Protein AF-A0A369ALL6-F1 (afdb_monomer)

Nearest PDB structures (foldseek):
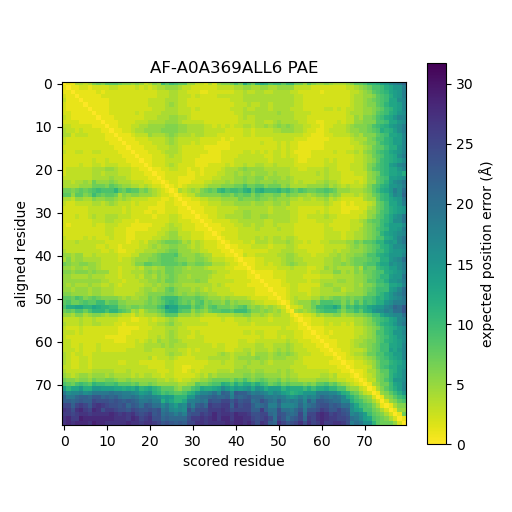  3hs0-assembly3_H-2  TM=3.850E-01  e=1.212E+00  Naja kaouthia
  5fob-assembly1_B  TM=3.563E-01  e=1.006E+00  Homo sapiens
  3hs0-assembly3_C  TM=4.011E-01  e=2.553E+00  Naja kaouthia
  3hrz-assembly1_C  TM=3.001E-01  e=1.212E+00  Naja kaouthia

Solvent-accessible surface area (backbone atoms only — not comparable to full-atom values): 4778 Å² total; per-residue (Å²): 87,46,55,69,58,51,25,72,76,44,63,75,38,37,32,32,31,35,64,75,39,67,51,78,55,94,67,25,36,38,56,53,30,35,45,82,73,45,82,39,54,82,88,46,39,64,61,53,40,73,69,42,57,91,57,40,44,60,48,54,35,74,49,92,68,56,73,47,73,63,76,78,80,76,74,82,76,80,81,127

Sequence (80 aa):
MKWEEARNLYPNQFIKLEVLKSHIENDAEYVDDIAIISPVSEQDATRELLKSKDNLLVFHTSKENIILKIRNRIALRRIN

pLDDT: mean 88.69, std 8.69, range [61.12, 95.0]

Foldseek 3Di:
DFLLVVCVVPPFFKFKKFQPDWDDDPQKIWGGDIDTDGTDHPVCLVVVQVVDDDRIHIDTSVDPTDIHHHDDPPPPPPDD

Radius of gyration: 14.99 Å; Cα contacts (8 Å, |Δi|>4): 134; chains: 1; bounding box: 56×21×31 Å

Organism: NCBI:txid1297424

Mean predicted aligned error: 5.96 Å

Secondary structure (DSSP, 8-state):
-BHHHHHHHSTTSEEEEEEEEEEEETTEEEEEEEEEEEEE-HHHHHHHHHH--TTEEEEETTSSS-EEE-----------

Structure (mmCIF, N/CA/C/O backbone):
data_AF-A0A369ALL6-F1
#
_entry.id   AF-A0A369ALL6-F1
#
loop_
_atom_site.group_PDB
_atom_site.id
_atom_site.type_symbol
_atom_site.label_atom_id
_atom_site.label_alt_id
_atom_site.label_comp_id
_atom_site.label_asym_id
_atom_site.label_entity_id
_atom_site.label_seq_id
_atom_site.pdbx_PDB_ins_code
_atom_site.Cartn_x
_atom_site.Cartn_y
_atom_site.Cartn_z
_atom_site.occupancy
_atom_site.B_iso_or_equiv
_atom_site.auth_seq_id
_atom_site.auth_comp_id
_atom_site.auth_asym_id
_atom_site.auth_atom_id
_atom_site.pdbx_PDB_model_num
ATOM 1 N N . MET A 1 1 ? -9.032 -3.555 -5.996 1.00 92.31 1 MET A N 1
ATOM 2 C CA . MET A 1 1 ? -9.616 -2.232 -6.317 1.00 92.31 1 MET A CA 1
ATOM 3 C C . MET A 1 1 ? -8.487 -1.295 -6.696 1.00 92.31 1 MET A C 1
ATOM 5 O O . MET A 1 1 ? -7.351 -1.574 -6.315 1.00 92.31 1 MET A O 1
ATOM 9 N N . LYS A 1 2 ? -8.776 -0.216 -7.424 1.00 93.81 2 LYS A N 1
ATOM 10 C CA . LYS A 1 2 ? -7.735 0.744 -7.808 1.00 93.81 2 LYS A CA 1
ATOM 11 C C . LYS A 1 2 ? -7.291 1.563 -6.599 1.00 93.81 2 LYS A C 1
ATOM 13 O O . LYS A 1 2 ? -8.096 1.847 -5.709 1.00 93.81 2 LYS A O 1
ATOM 18 N N . TRP A 1 3 ? -6.033 2.004 -6.587 1.00 92.88 3 TRP A N 1
ATOM 19 C CA . TRP A 1 3 ? -5.526 2.888 -5.529 1.00 92.88 3 TRP A CA 1
ATOM 20 C C . TRP A 1 3 ? -6.367 4.166 -5.366 1.00 92.88 3 TRP A C 1
ATOM 22 O O . TRP A 1 3 ? -6.675 4.579 -4.251 1.00 92.88 3 TRP A O 1
ATOM 32 N N . GLU A 1 4 ? -6.805 4.769 -6.471 1.00 92.31 4 GLU A N 1
ATOM 33 C CA . GLU A 1 4 ? -7.647 5.969 -6.452 1.00 92.31 4 GLU A CA 1
AT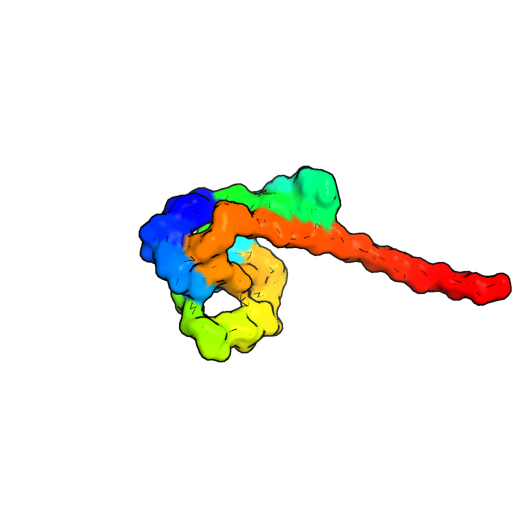OM 34 C C . GLU A 1 4 ? -8.971 5.762 -5.701 1.00 92.31 4 GLU A C 1
ATOM 36 O O . GLU A 1 4 ? -9.368 6.604 -4.896 1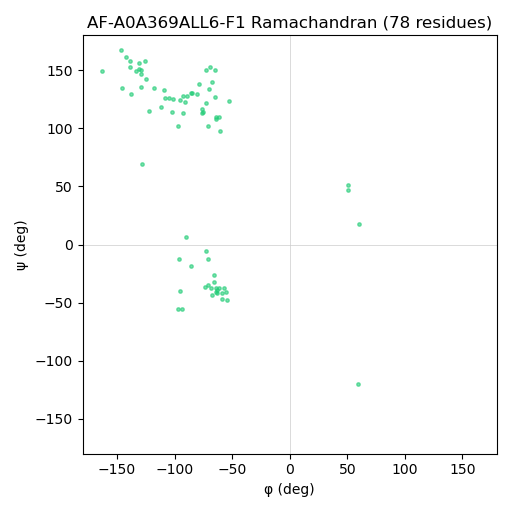.00 92.31 4 GLU A O 1
ATOM 41 N N . GLU A 1 5 ? -9.619 4.613 -5.899 1.00 92.88 5 GLU A N 1
ATOM 42 C CA . GLU A 1 5 ? -10.867 4.260 -5.216 1.00 92.88 5 GLU A CA 1
ATOM 43 C C . GLU A 1 5 ? -10.641 4.123 -3.707 1.00 92.88 5 GLU A C 1
ATOM 45 O O . GLU A 1 5 ? -11.427 4.629 -2.905 1.00 92.88 5 GLU A O 1
ATOM 50 N N . ALA A 1 6 ? -9.524 3.511 -3.310 1.00 91.69 6 ALA A N 1
ATOM 51 C CA . ALA A 1 6 ? -9.156 3.368 -1.907 1.00 91.69 6 ALA A CA 1
ATOM 52 C C . ALA A 1 6 ? -8.965 4.720 -1.203 1.00 91.69 6 ALA A C 1
ATOM 54 O O . ALA A 1 6 ? -9.373 4.867 -0.049 1.00 91.69 6 ALA A O 1
ATOM 55 N N . ARG A 1 7 ? -8.405 5.723 -1.896 1.00 93.88 7 ARG A N 1
ATOM 56 C CA . ARG A 1 7 ? -8.264 7.086 -1.353 1.00 93.88 7 ARG A CA 1
ATOM 57 C C . ARG A 1 7 ? -9.609 7.751 -1.091 1.00 93.88 7 ARG A C 1
ATOM 59 O O . ARG A 1 7 ? -9.749 8.448 -0.091 1.00 93.88 7 ARG A O 1
ATOM 66 N N . ASN A 1 8 ? -10.591 7.508 -1.956 1.00 93.38 8 ASN A N 1
ATOM 67 C CA . ASN A 1 8 ? -11.943 8.037 -1.784 1.00 93.38 8 ASN A CA 1
ATOM 68 C C . ASN A 1 8 ? -12.682 7.359 -0.620 1.00 93.38 8 ASN A C 1
ATOM 70 O O . ASN A 1 8 ? -13.438 8.018 0.088 1.00 93.38 8 ASN A O 1
ATOM 74 N N . LEU A 1 9 ? -12.447 6.061 -0.400 1.00 93.81 9 LEU A N 1
ATOM 75 C CA . LEU A 1 9 ? -13.047 5.312 0.711 1.00 93.81 9 LEU A CA 1
ATOM 76 C C . LEU A 1 9 ? -12.423 5.663 2.069 1.00 93.81 9 LEU A C 1
ATOM 78 O O . LEU A 1 9 ? -13.127 5.728 3.075 1.00 93.81 9 LEU A O 1
ATOM 82 N N . TYR A 1 10 ? -11.110 5.901 2.098 1.00 92.44 10 TYR A N 1
ATOM 83 C CA . TYR A 1 10 ? -10.350 6.173 3.317 1.00 92.44 10 TYR A CA 1
ATOM 84 C C . TYR A 1 10 ? -9.522 7.453 3.171 1.00 92.44 10 TYR A C 1
ATOM 86 O O . TYR A 1 10 ? -8.296 7.378 3.128 1.00 92.44 10 TYR A O 1
ATOM 94 N N . PRO A 1 11 ? -10.136 8.643 3.110 1.00 94.06 11 PRO A N 1
ATOM 95 C CA . PRO A 1 11 ? -9.400 9.879 2.870 1.00 94.06 11 PRO A CA 1
ATOM 96 C C . PRO A 1 11 ? -8.480 10.239 4.046 1.00 94.06 11 PRO A C 1
ATOM 98 O O . PRO A 1 11 ? -8.871 10.117 5.205 1.00 94.06 11 PRO A O 1
ATOM 101 N N . ASN A 1 12 ? -7.273 10.725 3.732 1.00 93.00 12 ASN A N 1
ATOM 102 C CA . ASN A 1 12 ? -6.297 11.295 4.673 1.00 93.00 12 ASN A CA 1
ATOM 103 C C . ASN A 1 12 ? -5.991 10.435 5.913 1.00 93.00 12 ASN A C 1
ATOM 105 O O . ASN A 1 12 ? -5.967 10.944 7.030 1.00 93.00 12 ASN A O 1
ATOM 109 N N . GLN A 1 13 ? -5.747 9.140 5.719 1.00 94.50 13 GLN A N 1
ATOM 110 C CA . GLN A 1 13 ? -5.351 8.245 6.807 1.00 94.50 13 GLN A CA 1
ATOM 111 C C . GLN A 1 13 ? -4.398 7.149 6.326 1.00 94.50 13 GLN A C 1
ATOM 113 O O . GLN A 1 13 ? -4.225 6.927 5.123 1.00 94.50 13 GLN A O 1
ATOM 118 N N . PHE A 1 14 ? -3.777 6.445 7.272 1.00 95.00 14 PHE A N 1
ATOM 119 C CA . PHE A 1 14 ? -3.017 5.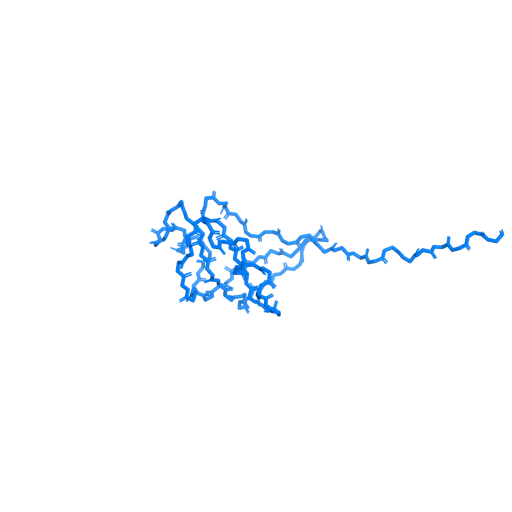241 6.962 1.00 95.00 14 PHE A CA 1
ATOM 120 C C . PHE A 1 14 ? -3.955 4.055 6.771 1.00 95.00 14 PHE A C 1
ATOM 122 O O . PHE A 1 14 ? -4.891 3.842 7.541 1.00 95.00 14 PHE A O 1
ATOM 129 N N . ILE A 1 15 ? -3.665 3.247 5.760 1.00 94.88 15 ILE A N 1
ATOM 130 C CA . ILE A 1 15 ? -4.323 1.963 5.556 1.00 94.88 15 ILE A CA 1
ATOM 131 C C . ILE A 1 15 ? -3.277 0.873 5.370 1.00 94.88 15 ILE A C 1
ATOM 133 O O . ILE A 1 15 ? -2.202 1.097 4.809 1.00 94.88 15 ILE A O 1
ATOM 137 N N . LYS A 1 16 ? -3.616 -0.316 5.853 1.00 94.69 16 LYS A N 1
ATOM 138 C CA . LYS A 1 16 ? -2.911 -1.552 5.561 1.00 94.69 16 LYS A CA 1
ATOM 139 C C . LYS A 1 16 ? -3.529 -2.164 4.318 1.00 94.69 16 LYS A C 1
ATOM 141 O O . LYS A 1 16 ? -4.748 -2.345 4.252 1.00 94.69 16 LYS A O 1
ATOM 146 N N . LEU A 1 17 ? -2.685 -2.470 3.350 1.00 94.31 17 LEU A N 1
ATOM 147 C CA . LEU A 1 17 ? -3.088 -2.972 2.049 1.00 94.31 17 LEU A CA 1
ATOM 148 C C . LEU A 1 17 ? -2.154 -4.084 1.587 1.00 94.31 17 LEU A C 1
ATOM 150 O O . LEU A 1 17 ? -1.009 -4.172 2.026 1.00 94.31 17 LEU A O 1
ATOM 154 N N . GLU A 1 18 ? -2.657 -4.909 0.685 1.00 94.25 18 GLU A N 1
ATOM 155 C CA . GLU A 1 18 ? -1.890 -5.898 -0.056 1.00 94.25 18 GLU A CA 1
ATOM 156 C C . GLU A 1 18 ? -1.782 -5.465 -1.518 1.00 94.25 18 GLU A C 1
ATOM 158 O O . GLU A 1 18 ? -2.777 -5.068 -2.136 1.00 94.25 18 GLU A O 1
ATOM 163 N N . VAL A 1 19 ? -0.569 -5.529 -2.064 1.00 94.19 19 VAL A N 1
ATOM 164 C CA . VAL A 1 19 ? -0.302 -5.272 -3.482 1.00 94.19 19 VAL A CA 1
ATOM 165 C C . VAL A 1 19 ? -0.744 -6.484 -4.295 1.00 94.19 19 VAL A C 1
ATOM 167 O O . VAL A 1 19 ? -0.194 -7.574 -4.140 1.00 94.19 19 VAL A O 1
ATOM 170 N N . LEU A 1 20 ? -1.731 -6.286 -5.172 1.00 93.88 20 LEU A N 1
ATOM 171 C CA . LEU A 1 20 ? -2.223 -7.331 -6.075 1.00 93.88 20 LEU A CA 1
ATOM 172 C C . LEU A 1 20 ? -1.547 -7.253 -7.440 1.00 93.88 20 LEU A C 1
ATOM 174 O O . LEU A 1 20 ? -1.237 -8.279 -8.044 1.00 93.88 20 LEU A O 1
ATOM 178 N N . LYS A 1 21 ? -1.347 -6.029 -7.936 1.00 93.38 21 LYS A N 1
ATOM 179 C CA . LYS A 1 21 ? -0.725 -5.780 -9.230 1.00 93.38 21 LYS A CA 1
ATOM 180 C C . LYS A 1 21 ? 0.105 -4.509 -9.190 1.00 93.38 21 LYS A C 1
ATOM 182 O O . LYS A 1 21 ? -0.349 -3.469 -8.711 1.00 93.38 21 LYS A O 1
ATOM 187 N N . SER A 1 22 ? 1.296 -4.612 -9.747 1.00 93.62 22 SER A N 1
ATOM 188 C CA . SER A 1 22 ? 2.232 -3.517 -9.921 1.00 93.62 22 SER A CA 1
ATOM 189 C C . SER A 1 22 ? 2.958 -3.665 -11.253 1.00 93.62 22 SER A C 1
ATOM 191 O O . SER A 1 22 ? 2.997 -4.746 -11.854 1.00 93.62 22 SER A O 1
ATOM 193 N N . HIS A 1 23 ? 3.539 -2.568 -11.719 1.00 93.19 23 HIS A N 1
ATOM 194 C CA . HIS A 1 23 ? 4.436 -2.552 -12.862 1.00 93.19 23 HIS A CA 1
ATOM 195 C C . HIS A 1 23 ? 5.710 -1.786 -12.516 1.00 93.19 23 HIS A C 1
ATOM 197 O O . HIS A 1 23 ? 5.715 -0.895 -11.670 1.00 93.19 23 HIS A O 1
ATOM 203 N N . ILE A 1 24 ? 6.812 -2.155 -13.165 1.00 92.75 24 ILE A N 1
ATOM 204 C CA . ILE A 1 24 ? 8.110 -1.516 -12.957 1.00 92.75 24 ILE A CA 1
ATOM 205 C C . ILE A 1 24 ? 8.360 -0.544 -14.103 1.00 92.75 24 ILE A C 1
ATOM 207 O O . ILE A 1 24 ? 8.353 -0.937 -15.268 1.00 92.75 24 ILE A O 1
ATOM 211 N N . GLU A 1 25 ? 8.631 0.708 -13.759 1.00 92.69 25 GLU A N 1
ATOM 212 C CA . GLU A 1 25 ? 9.008 1.762 -14.689 1.00 92.69 25 GLU A CA 1
ATOM 213 C C . GLU A 1 25 ? 10.156 2.581 -14.076 1.00 92.69 25 GLU A C 1
ATOM 215 O O . GLU A 1 25 ? 10.080 3.013 -12.929 1.00 92.69 25 GLU A O 1
ATOM 220 N N . ASN A 1 26 ? 11.245 2.796 -14.823 1.00 85.81 26 ASN A N 1
ATOM 221 C CA . ASN A 1 26 ? 12.366 3.661 -14.411 1.00 85.81 26 ASN A CA 1
ATOM 222 C C . ASN A 1 26 ? 12.926 3.373 -12.994 1.00 85.81 26 ASN A C 1
ATOM 224 O O . ASN A 1 26 ? 13.057 4.285 -12.176 1.00 85.81 26 ASN A O 1
ATOM 228 N N . ASP A 1 27 ? 13.245 2.108 -12.692 1.00 87.44 27 ASP A N 1
ATOM 229 C CA . ASP A 1 27 ? 13.754 1.648 -11.379 1.00 87.44 27 ASP A CA 1
ATOM 230 C C . ASP A 1 27 ? 12.805 1.902 -10.188 1.00 87.44 27 ASP A C 1
ATOM 232 O O . ASP A 1 27 ? 13.199 1.861 -9.015 1.00 87.44 27 ASP A O 1
ATOM 236 N N . ALA A 1 28 ? 11.531 2.145 -10.473 1.00 91.88 28 ALA A N 1
ATOM 237 C CA . ALA A 1 28 ? 10.476 2.253 -9.489 1.00 91.88 28 ALA A CA 1
ATOM 238 C C . ALA A 1 28 ? 9.345 1.278 -9.818 1.00 91.88 28 ALA A C 1
ATOM 240 O O . ALA A 1 28 ? 9.002 1.045 -10.971 1.00 91.88 28 ALA A O 1
ATOM 241 N N . GLU A 1 29 ? 8.769 0.694 -8.781 1.00 91.75 29 GLU A N 1
ATOM 242 C CA . GLU A 1 29 ? 7.565 -0.112 -8.864 1.00 91.75 29 GLU A CA 1
ATOM 243 C C . GLU A 1 29 ? 6.355 0.766 -8.532 1.00 91.75 29 GLU A C 1
ATOM 245 O O . GLU A 1 29 ? 6.295 1.412 -7.482 1.00 91.75 29 GLU A O 1
ATOM 250 N N . TYR A 1 30 ? 5.403 0.791 -9.453 1.00 93.25 30 TYR A N 1
ATOM 251 C CA . TYR A 1 30 ? 4.149 1.519 -9.368 1.00 93.25 30 TYR A CA 1
ATOM 252 C C . TYR A 1 30 ? 3.034 0.522 -9.085 1.00 93.25 30 TYR A C 1
ATOM 254 O O . TYR A 1 30 ? 2.886 -0.474 -9.793 1.00 93.25 30 TYR A O 1
ATOM 262 N N . VAL A 1 31 ? 2.262 0.766 -8.027 1.00 93.81 31 VAL A N 1
ATOM 263 C CA . VAL A 1 31 ? 1.158 -0.121 -7.643 1.00 93.81 31 VAL A CA 1
ATOM 264 C C . VAL A 1 31 ? -0.132 0.334 -8.315 1.00 93.81 31 VAL A C 1
ATOM 266 O O . VAL A 1 31 ? -0.581 1.459 -8.095 1.00 93.81 31 VAL A O 1
ATOM 269 N N . ASP A 1 32 ? -0.745 -0.569 -9.077 1.00 90.62 32 ASP A N 1
ATOM 270 C CA . ASP A 1 32 ? -1.995 -0.318 -9.799 1.00 90.62 32 ASP A CA 1
ATOM 271 C C . ASP A 1 32 ? -3.208 -0.758 -8.969 1.00 90.62 32 ASP A C 1
ATOM 273 O O . ASP A 1 32 ? -4.113 0.032 -8.672 1.00 90.62 32 ASP A O 1
ATOM 277 N N . ASP A 1 33 ? -3.196 -2.032 -8.561 1.00 94.12 33 ASP A N 1
ATOM 278 C CA . ASP A 1 33 ? -4.313 -2.687 -7.890 1.00 94.12 33 ASP A CA 1
ATOM 279 C C . ASP A 1 33 ? -3.927 -3.140 -6.487 1.00 94.12 33 ASP A C 1
ATOM 281 O O . ASP A 1 33 ? -2.897 -3.789 -6.265 1.00 94.12 33 ASP A O 1
ATOM 285 N N . ILE A 1 34 ? -4.823 -2.856 -5.543 1.00 94.88 34 ILE A N 1
ATOM 286 C CA . ILE A 1 34 ? -4.652 -3.193 -4.134 1.00 94.88 34 ILE A CA 1
ATOM 287 C C . ILE A 1 34 ? -5.877 -3.897 -3.550 1.00 94.88 34 ILE A C 1
ATOM 289 O O . ILE A 1 34 ? -7.015 -3.721 -4.011 1.00 94.88 34 ILE A O 1
ATOM 293 N N . ALA A 1 35 ? -5.645 -4.655 -2.483 1.00 94.94 35 ALA A N 1
ATOM 294 C CA . ALA A 1 35 ? -6.673 -5.087 -1.545 1.00 94.94 35 ALA A CA 1
ATOM 295 C C . ALA A 1 35 ? -6.498 -4.336 -0.222 1.00 94.94 35 ALA A C 1
ATOM 297 O O . ALA A 1 35 ? -5.419 -4.343 0.365 1.00 94.94 35 ALA A O 1
ATOM 298 N N . ILE A 1 36 ? -7.553 -3.677 0.258 1.00 93.56 36 ILE A N 1
ATOM 299 C CA . ILE A 1 36 ? -7.540 -3.019 1.569 1.00 93.56 36 ILE A CA 1
ATOM 300 C C . ILE A 1 36 ? -7.794 -4.080 2.637 1.00 93.56 36 ILE A C 1
ATOM 302 O O . ILE A 1 36 ? -8.768 -4.823 2.546 1.00 93.56 36 ILE A O 1
ATOM 306 N N . ILE A 1 37 ? -6.940 -4.121 3.658 1.00 93.00 37 ILE A N 1
ATOM 307 C CA . ILE A 1 37 ? -7.087 -5.031 4.798 1.00 93.00 37 ILE A CA 1
ATOM 308 C C . ILE A 1 37 ? -7.761 -4.302 5.956 1.00 93.00 37 ILE A C 1
ATOM 310 O O . ILE A 1 37 ? -8.782 -4.753 6.467 1.00 93.00 37 ILE A O 1
ATOM 314 N N . SER A 1 38 ? -7.196 -3.168 6.380 1.00 92.12 38 SER A N 1
ATOM 315 C CA . SER A 1 38 ? -7.731 -2.401 7.507 1.00 92.12 38 SER A CA 1
ATOM 316 C C . SER A 1 38 ? -7.186 -0.971 7.553 1.00 92.12 38 SER A C 1
ATOM 318 O O . SER A 1 38 ? -6.023 -0.759 7.202 1.00 92.12 38 SER A O 1
ATOM 320 N N . PRO A 1 39 ? -7.957 0.011 8.052 1.00 93.62 39 PRO A N 1
ATOM 321 C CA . PRO A 1 39 ? -7.408 1.310 8.429 1.00 93.62 39 PRO A CA 1
ATOM 322 C C . PRO A 1 39 ? -6.432 1.167 9.605 1.00 93.62 39 PRO A C 1
ATOM 324 O O . PRO A 1 39 ? -6.558 0.258 10.428 1.00 93.62 39 PRO A O 1
ATOM 327 N N . VAL A 1 40 ? -5.443 2.055 9.670 1.00 93.19 40 VAL A N 1
ATOM 328 C CA . VAL A 1 40 ? -4.394 2.063 10.696 1.00 93.19 40 VAL A CA 1
ATOM 329 C C . VAL A 1 40 ? -4.297 3.465 11.291 1.00 93.19 40 VAL A C 1
ATOM 331 O O . VAL A 1 40 ? -4.312 4.460 10.570 1.00 93.19 40 VAL A O 1
ATOM 334 N N . SER A 1 41 ? -4.203 3.552 12.617 1.00 92.56 41 SER A N 1
ATOM 335 C CA . SER A 1 41 ? -3.998 4.829 13.305 1.00 92.56 41 SER A CA 1
ATOM 336 C C . SER A 1 41 ? -2.591 5.376 13.021 1.00 92.56 41 SER A C 1
ATOM 338 O O . SER A 1 41 ? -1.653 4.605 12.811 1.00 92.56 41 SER A O 1
ATOM 340 N N . GLU A 1 42 ? -2.394 6.696 13.063 1.00 90.19 42 GLU A N 1
ATOM 341 C CA . GLU A 1 42 ? -1.053 7.281 12.875 1.00 90.19 42 GLU A CA 1
ATOM 342 C C . GLU A 1 42 ? -0.027 6.752 13.889 1.00 90.19 42 GLU A C 1
ATOM 344 O O . GLU A 1 42 ? 1.127 6.502 13.545 1.00 90.19 42 GLU A O 1
ATOM 349 N N . GLN A 1 43 ? -0.462 6.532 15.132 1.00 91.38 43 GLN A N 1
ATOM 350 C CA . GLN A 1 43 ? 0.385 6.050 16.227 1.00 91.38 43 GLN A CA 1
ATOM 351 C C . GLN A 1 43 ? 0.877 4.618 15.977 1.00 91.38 43 GLN A C 1
ATOM 353 O O . GLN A 1 43 ? 1.993 4.260 16.357 1.00 91.38 43 GLN A O 1
ATOM 358 N N . ASP A 1 44 ? 0.060 3.803 15.306 1.00 91.12 44 ASP A N 1
ATOM 359 C CA . ASP A 1 44 ? 0.364 2.404 15.025 1.00 91.12 44 ASP A CA 1
ATOM 360 C C . ASP A 1 44 ? 0.971 2.186 13.634 1.00 91.12 44 ASP A C 1
ATOM 362 O O . ASP A 1 44 ? 1.523 1.113 13.386 1.00 91.12 44 ASP A O 1
ATOM 366 N N . ALA A 1 45 ? 0.932 3.185 12.744 1.00 89.19 45 ALA A N 1
ATOM 367 C CA . ALA A 1 45 ? 1.371 3.069 11.353 1.00 89.19 45 ALA A CA 1
ATOM 368 C C . ALA A 1 45 ? 2.806 2.544 11.229 1.00 89.19 45 ALA A C 1
ATOM 370 O O . ALA A 1 45 ? 3.056 1.582 10.504 1.00 89.19 45 ALA A O 1
ATOM 371 N N . THR A 1 46 ? 3.742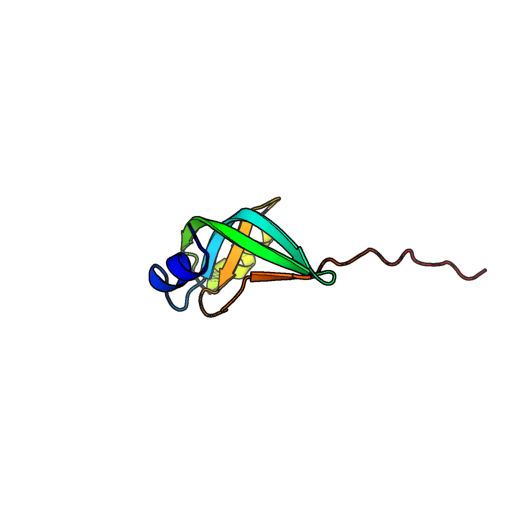 3.103 12.001 1.00 88.44 46 THR A N 1
ATOM 372 C CA . THR A 1 46 ? 5.142 2.651 12.018 1.00 88.44 46 THR A CA 1
ATOM 373 C C . THR A 1 46 ? 5.267 1.215 12.520 1.00 88.44 46 THR A C 1
ATOM 375 O O . THR A 1 46 ? 6.019 0.417 11.963 1.00 88.44 46 THR A O 1
ATOM 378 N N . ARG A 1 47 ? 4.518 0.854 13.569 1.00 90.50 47 ARG A N 1
ATOM 379 C CA . ARG A 1 47 ? 4.564 -0.492 14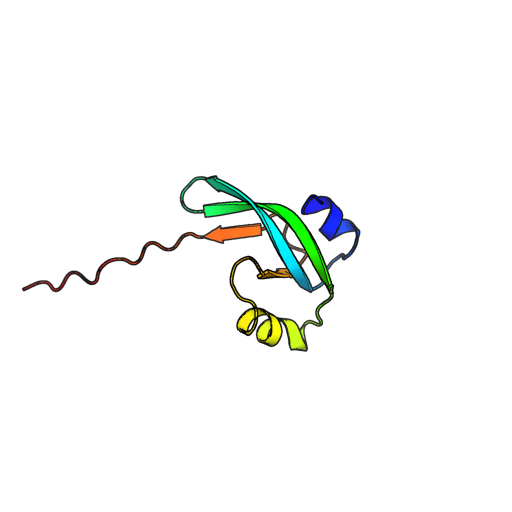.151 1.00 90.50 47 ARG A CA 1
ATOM 380 C C . ARG A 1 47 ? 4.007 -1.532 13.183 1.00 90.50 47 ARG A C 1
ATOM 382 O O . ARG A 1 47 ? 4.591 -2.603 13.043 1.00 90.50 47 ARG A O 1
ATOM 389 N N . GLU A 1 48 ? 2.894 -1.226 12.526 1.00 89.31 48 GLU A N 1
ATOM 390 C CA . GLU A 1 48 ? 2.285 -2.098 11.524 1.00 89.31 48 GLU A CA 1
ATOM 391 C C . GLU A 1 48 ? 3.151 -2.208 10.269 1.00 89.31 48 GLU A C 1
ATOM 393 O O . GLU A 1 48 ? 3.298 -3.307 9.735 1.00 89.31 48 GLU A O 1
ATOM 398 N N . LEU A 1 49 ? 3.798 -1.120 9.843 1.00 88.81 49 LEU A N 1
ATOM 399 C CA . LEU A 1 49 ? 4.748 -1.143 8.733 1.00 88.81 49 LEU A CA 1
ATOM 400 C C . LEU A 1 49 ? 5.908 -2.107 9.016 1.00 88.81 49 LEU A C 1
ATOM 402 O O . LEU A 1 49 ? 6.216 -2.949 8.182 1.00 88.81 49 LEU A O 1
ATOM 406 N N . LEU A 1 50 ? 6.502 -2.046 10.212 1.00 87.88 50 LEU A N 1
ATOM 407 C CA . LEU A 1 50 ? 7.610 -2.930 10.605 1.00 87.88 50 LEU A CA 1
ATOM 408 C C . LEU A 1 50 ? 7.211 -4.409 10.713 1.00 87.88 50 LEU A C 1
ATOM 410 O O . LEU A 1 50 ? 8.059 -5.290 10.586 1.00 87.88 50 LEU A O 1
ATOM 414 N N . LYS A 1 51 ? 5.933 -4.691 10.980 1.00 87.31 51 LYS A N 1
ATOM 415 C CA . LYS A 1 51 ? 5.390 -6.056 11.021 1.00 87.31 51 LYS A CA 1
ATOM 416 C C . LYS A 1 51 ? 4.962 -6.570 9.651 1.00 87.31 51 LYS A C 1
ATOM 418 O O . LYS A 1 51 ? 4.763 -7.776 9.507 1.00 87.31 51 LYS A O 1
ATOM 423 N N . SER A 1 52 ? 4.756 -5.675 8.691 1.00 83.06 52 SER A N 1
ATOM 424 C CA . SER A 1 52 ? 4.303 -6.034 7.354 1.00 83.06 52 SER A CA 1
ATOM 425 C C . SER A 1 52 ? 5.422 -6.771 6.622 1.00 83.06 52 SER A C 1
ATOM 427 O O . SER A 1 52 ? 6.590 -6.392 6.693 1.00 83.06 52 SER A O 1
ATOM 429 N N . LYS A 1 53 ? 5.061 -7.882 5.984 1.00 81.81 53 LYS A N 1
ATOM 430 C CA . LYS A 1 53 ? 5.969 -8.743 5.228 1.00 81.81 53 LYS A CA 1
ATOM 431 C C . LYS A 1 53 ? 5.424 -8.919 3.819 1.00 81.81 53 LYS A C 1
ATOM 433 O O . LYS A 1 53 ? 4.222 -8.768 3.602 1.00 81.81 53 LYS A O 1
ATOM 438 N N . ASP A 1 54 ? 6.318 -9.270 2.905 1.00 84.12 54 ASP A N 1
ATOM 439 C CA . ASP A 1 54 ? 5.984 -9.630 1.530 1.00 84.12 54 ASP A CA 1
ATOM 440 C C . ASP A 1 54 ? 5.255 -8.486 0.805 1.00 84.12 54 ASP A C 1
ATOM 442 O O . ASP A 1 54 ? 5.795 -7.385 0.703 1.00 84.12 54 ASP A O 1
ATOM 446 N N . ASN A 1 55 ? 4.030 -8.729 0.339 1.00 88.06 55 ASN A N 1
ATOM 447 C CA . ASN A 1 55 ? 3.236 -7.776 -0.438 1.00 88.06 55 ASN A CA 1
ATOM 448 C C . ASN A 1 55 ? 2.354 -6.867 0.432 1.00 88.06 55 ASN A C 1
ATOM 450 O O . ASN A 1 55 ? 1.527 -6.119 -0.095 1.00 88.06 55 ASN A O 1
ATOM 454 N N . LEU A 1 56 ? 2.496 -6.935 1.759 1.00 92.38 56 LEU A N 1
ATOM 455 C CA . LEU A 1 56 ? 1.762 -6.080 2.684 1.00 92.38 56 LEU A CA 1
ATOM 456 C C . LEU A 1 56 ? 2.467 -4.741 2.867 1.00 92.38 56 LEU A C 1
ATOM 458 O O . LEU A 1 56 ? 3.647 -4.680 3.208 1.00 92.38 56 LEU A O 1
ATOM 462 N N . LEU A 1 57 ? 1.705 -3.661 2.729 1.00 92.06 57 LEU A N 1
ATOM 463 C CA . LEU A 1 57 ? 2.179 -2.297 2.906 1.00 92.06 57 LEU A CA 1
ATOM 464 C C . LEU A 1 57 ? 1.259 -1.530 3.848 1.00 92.06 57 LEU A C 1
ATOM 466 O O . LEU A 1 57 ? 0.049 -1.754 3.904 1.00 92.06 57 LEU A O 1
ATOM 470 N N . VAL A 1 58 ? 1.845 -0.574 4.562 1.00 93.50 58 VAL A N 1
ATOM 471 C CA . VAL A 1 58 ? 1.102 0.474 5.262 1.00 93.50 58 VAL A CA 1
ATOM 472 C C . VAL A 1 58 ? 1.406 1.782 4.555 1.00 93.50 58 VAL A C 1
ATOM 474 O O . VAL A 1 58 ? 2.566 2.190 4.480 1.00 93.50 58 VAL A O 1
ATOM 477 N N . PHE A 1 59 ? 0.377 2.424 4.008 1.00 93.50 59 PHE A N 1
ATOM 478 C CA . PHE A 1 59 ? 0.549 3.628 3.201 1.00 93.50 59 PHE A CA 1
ATOM 479 C C . PHE A 1 59 ? -0.516 4.674 3.507 1.00 93.50 59 PHE A C 1
ATOM 481 O O . PHE A 1 59 ? -1.622 4.349 3.939 1.00 93.50 59 PHE A O 1
ATOM 488 N N . HIS A 1 60 ? -0.164 5.941 3.298 1.00 94.31 60 HIS A N 1
ATOM 489 C CA . HIS A 1 60 ? -1.059 7.059 3.563 1.00 94.31 60 HIS A CA 1
ATOM 490 C C . HIS A 1 60 ? -1.842 7.436 2.304 1.00 94.31 60 HIS A C 1
ATOM 492 O O . HIS A 1 60 ? -1.253 7.709 1.256 1.00 94.31 60 HIS A O 1
ATOM 498 N N . THR A 1 61 ? -3.165 7.520 2.414 1.00 93.88 61 THR A N 1
ATOM 499 C CA . THR A 1 61 ? -4.066 7.793 1.281 1.00 93.88 61 THR A CA 1
ATOM 500 C C . THR A 1 61 ? -4.024 9.234 0.773 1.00 93.88 61 THR A C 1
ATOM 502 O O . THR A 1 61 ? -4.609 9.534 -0.262 1.00 93.88 61 THR A O 1
ATOM 505 N N . SER A 1 62 ? -3.292 10.138 1.431 1.00 93.25 62 SER A N 1
ATOM 506 C CA . SER A 1 62 ? -3.034 11.481 0.876 1.00 93.25 62 SER A CA 1
ATOM 507 C C . SER A 1 62 ? -2.075 11.477 -0.320 1.00 93.25 62 SER A C 1
ATOM 509 O O . SER A 1 62 ? -1.937 12.492 -0.999 1.00 93.25 62 SER A O 1
ATOM 511 N N . LYS A 1 63 ? -1.377 10.364 -0.583 1.00 92.44 63 LYS A N 1
ATOM 512 C CA . LYS A 1 63 ? -0.446 10.240 -1.709 1.00 92.44 63 LYS A CA 1
ATOM 513 C C . LYS A 1 63 ? -1.183 9.826 -2.972 1.00 92.44 63 LYS A C 1
ATOM 515 O O . LYS A 1 63 ? -1.924 8.851 -2.963 1.00 92.44 63 LYS A O 1
ATOM 520 N N . GLU A 1 64 ? -0.942 10.536 -4.070 1.00 91.44 64 GLU A N 1
ATOM 521 C CA . GLU A 1 64 ? -1.605 10.258 -5.349 1.00 91.44 64 GLU A CA 1
ATOM 522 C C . GLU A 1 64 ? -1.274 8.881 -5.909 1.00 91.44 64 GLU A C 1
ATOM 524 O O . GLU A 1 64 ? -2.176 8.198 -6.375 1.00 91.44 64 GLU A O 1
ATOM 529 N N . ASN A 1 65 ? -0.019 8.454 -5.778 1.00 91.69 65 ASN A N 1
ATOM 530 C CA . ASN A 1 65 ? 0.471 7.175 -6.275 1.00 91.69 65 ASN A CA 1
ATOM 531 C C . ASN A 1 65 ? 1.302 6.473 -5.197 1.00 91.69 65 ASN A C 1
ATOM 533 O O . ASN A 1 65 ? 1.979 7.130 -4.396 1.00 91.69 65 ASN A O 1
ATOM 537 N N . ILE A 1 66 ? 1.291 5.140 -5.210 1.00 92.00 66 ILE A N 1
ATOM 538 C CA . ILE A 1 66 ? 2.235 4.325 -4.443 1.00 92.00 66 ILE A CA 1
ATOM 539 C C . ILE A 1 66 ? 3.417 4.014 -5.361 1.00 92.00 66 ILE A C 1
ATOM 541 O O . ILE A 1 66 ? 3.267 3.298 -6.348 1.00 92.00 66 ILE A O 1
ATOM 545 N N . ILE A 1 67 ? 4.581 4.569 -5.022 1.00 92.06 67 ILE A N 1
ATOM 546 C CA . ILE A 1 67 ? 5.821 4.403 -5.784 1.00 92.06 67 ILE A CA 1
ATOM 547 C C . ILE A 1 67 ? 6.877 3.810 -4.854 1.00 92.06 67 ILE A C 1
ATOM 549 O O . ILE A 1 67 ? 7.308 4.457 -3.892 1.00 92.06 67 ILE A O 1
ATOM 553 N N . LEU A 1 68 ? 7.308 2.587 -5.144 1.00 89.31 68 LEU A N 1
ATOM 554 C CA . LEU A 1 68 ? 8.340 1.877 -4.400 1.00 89.31 68 LEU A CA 1
ATOM 555 C C . LEU A 1 68 ? 9.647 1.938 -5.189 1.00 89.31 68 LEU A C 1
ATOM 557 O O . LEU A 1 68 ? 9.768 1.385 -6.275 1.00 89.31 68 LEU A O 1
ATOM 561 N N . LYS A 1 69 ? 10.657 2.629 -4.655 1.00 87.88 69 LYS A N 1
ATOM 562 C CA . LYS A 1 69 ? 11.969 2.694 -5.314 1.00 87.88 69 LYS A CA 1
ATOM 563 C C . LYS A 1 69 ? 12.693 1.362 -5.177 1.00 87.88 69 LYS A C 1
ATOM 565 O O . LYS A 1 69 ? 13.003 0.947 -4.056 1.00 87.88 69 LYS A O 1
ATOM 570 N N . ILE A 1 70 ? 13.043 0.754 -6.305 1.00 86.06 70 ILE A N 1
ATOM 571 C CA . ILE A 1 70 ? 13.824 -0.475 -6.329 1.00 86.06 70 ILE A CA 1
ATOM 572 C C . ILE A 1 70 ? 15.271 -0.101 -6.017 1.00 86.06 70 ILE A C 1
ATOM 574 O O . ILE A 1 70 ? 15.937 0.628 -6.749 1.00 86.06 70 ILE A O 1
ATOM 578 N N . ARG A 1 71 ? 15.772 -0.573 -4.874 1.00 80.88 71 ARG A N 1
ATOM 579 C CA . ARG A 1 71 ? 17.173 -0.383 -4.494 1.00 80.88 71 ARG A CA 1
ATOM 580 C C . ARG A 1 71 ? 17.965 -1.623 -4.867 1.00 80.88 71 ARG A C 1
ATOM 582 O O . ARG A 1 71 ? 17.965 -2.608 -4.132 1.00 80.88 71 ARG A O 1
ATOM 589 N N . ASN A 1 72 ? 18.703 -1.541 -5.968 1.00 71.62 72 ASN A N 1
ATOM 590 C CA . ASN A 1 72 ? 19.736 -2.525 -6.263 1.00 71.62 72 ASN A CA 1
ATOM 591 C C . ASN A 1 72 ? 20.831 -2.420 -5.197 1.00 71.62 72 ASN A C 1
ATOM 593 O O . ASN A 1 72 ? 21.355 -1.334 -4.931 1.00 71.62 72 ASN A O 1
ATOM 597 N N . ARG A 1 73 ? 21.175 -3.542 -4.549 1.00 65.31 73 ARG A N 1
ATOM 598 C CA . ARG A 1 73 ? 22.332 -3.574 -3.648 1.00 65.31 73 ARG A CA 1
ATOM 599 C C . ARG A 1 73 ? 23.564 -3.251 -4.483 1.00 65.31 73 ARG A C 1
ATOM 601 O O . ARG A 1 73 ? 23.988 -4.066 -5.297 1.00 65.31 73 ARG A O 1
ATOM 608 N N . ILE A 1 74 ? 24.144 -2.074 -4.273 1.00 63.81 74 ILE A N 1
ATOM 609 C CA . ILE A 1 74 ? 25.478 -1.777 -4.785 1.00 63.81 74 ILE A CA 1
ATOM 610 C C . ILE A 1 74 ? 26.407 -2.755 -4.069 1.00 63.81 74 ILE A C 1
ATOM 612 O O . ILE A 1 74 ? 26.576 -2.678 -2.850 1.00 63.81 74 ILE A O 1
ATOM 616 N N . ALA A 1 75 ? 26.946 -3.728 -4.803 1.00 64.56 75 ALA A N 1
ATOM 617 C CA . ALA A 1 75 ? 27.993 -4.591 -4.283 1.00 64.56 75 ALA A CA 1
ATOM 618 C C . ALA A 1 75 ? 29.112 -3.690 -3.745 1.00 64.56 75 ALA A C 1
ATOM 620 O O . ALA A 1 75 ? 29.625 -2.839 -4.475 1.00 64.56 75 ALA A O 1
ATOM 621 N N . LEU A 1 76 ? 29.470 -3.845 -2.468 1.00 67.69 76 LEU A N 1
ATOM 622 C CA . LEU A 1 76 ? 30.645 -3.191 -1.901 1.00 67.69 76 LEU A CA 1
ATOM 623 C C . LEU A 1 76 ? 31.861 -3.692 -2.686 1.00 67.69 76 LEU A C 1
ATOM 625 O O . LEU A 1 76 ? 32.358 -4.793 -2.449 1.00 67.69 76 LEU A O 1
ATOM 629 N N . ARG A 1 77 ? 32.318 -2.910 -3.667 1.00 64.12 77 ARG A N 1
ATOM 630 C CA . ARG A 1 77 ? 33.557 -3.195 -4.385 1.00 64.12 77 ARG A CA 1
ATOM 631 C C . ARG A 1 77 ? 34.692 -2.930 -3.402 1.00 64.12 77 ARG A C 1
ATOM 633 O O . ARG A 1 77 ? 35.025 -1.780 -3.130 1.00 64.12 77 ARG A O 1
ATOM 640 N N . ARG A 1 78 ? 35.262 -3.993 -2.834 1.00 65.19 78 ARG A N 1
ATOM 641 C CA . ARG A 1 78 ? 36.539 -3.906 -2.125 1.00 65.19 78 ARG A CA 1
ATOM 642 C C . ARG A 1 78 ? 37.588 -3.502 -3.159 1.00 65.19 78 ARG A C 1
ATOM 644 O O . ARG A 1 78 ? 37.889 -4.275 -4.064 1.00 65.19 78 ARG A O 1
ATOM 651 N N . ILE A 1 79 ? 38.057 -2.264 -3.069 1.00 69.81 79 ILE A N 1
ATOM 652 C CA . ILE A 1 79 ? 39.187 -1.769 -3.852 1.00 69.81 79 ILE A CA 1
ATOM 653 C C . ILE A 1 79 ? 40.425 -2.369 -3.175 1.00 69.81 79 ILE A C 1
ATOM 655 O O . ILE A 1 79 ? 40.645 -2.107 -1.992 1.00 69.81 79 ILE A O 1
ATOM 659 N N . ASN A 1 80 ? 41.118 -3.275 -3.869 1.00 61.12 80 ASN A N 1
ATOM 660 C CA . ASN A 1 80 ? 42.414 -3.811 -3.438 1.00 61.12 80 ASN A CA 1
ATOM 661 C C . ASN A 1 80 ? 43.534 -2.853 -3.837 1.00 61.12 80 ASN A C 1
ATOM 663 O O . ASN A 1 80 ? 43.378 -2.199 -4.894 1.00 61.12 80 ASN A O 1
#

=== Feature glossary ===
Legend for the data blocks above and below:

— What the protein is —

The amino-acid sequence is the protein's primary structure: the linear order of residues from the N-terminus to the C-terminus, written in one-letter code. Everything else here — the 3D coordinates, the secondary structure, the domain annotations — is ultimately a consequence of this string.

Database cross-references. InterPro integrates a dozen domain/family signature databases into unified entries with residue-range hits. GO terms attach function/process/location labels with evidence codes. CATH codes position the fold in a four-level structural taxonomy. Organism is the NCBI-taxonomy species name.

— Where its atoms are —

The mmCIF block holds the 3D Cartesian coordinates of each backbone atom (N, Cα, C, O) in ångströms. mmCIF is the PDB's canonical archive format — a tagged-loop text representation of the atomic model.

The six renders are orthographic views along the three Cartesian axes in both directions. Representation (cartoon, sticks, or surface) and color scheme (sequence-rainbow or by-chain) vary across proteins so the training set covers all the common visualization conventions.

— Local backbone conformation —

Secondary structure is the local, repeating backbone conformation. DSSP classifies it into eight states by reading the hydrogen-bond network: three helix types (H, G, I), two β types (E, B), two non-regular types (T, S), and unstructured coil (-).

SS3 is a coarse helix/strand/coil call (letters a/b/c) made by the P-SEA algorithm from inter-Cα distances and dihedrals. It is less detailed than DSSP but needs only Cα positions.

Backbone dihedral angles. Every residue except chain termini has a φ (preceding-C → N → Cα → C) and a ψ (N → Cα → C → next-N). They are reported in degrees following the IUPAC sign convention. Secondary structure is essentially a statement about which (φ, ψ) basin each residue occupies.

— Global shape and packing —

The geometric summary reports three shape descriptors. Rg (radius of gyration) measures how spread out the Cα atoms are about their centre of mass; compact globular proteins have small Rg, elongated or unfolded ones large. Cα contacts (<8 Å, |i−j|>4) count long-range residue pairs in spatial proximity — high for tightly packed folds, near zero for rods or random coil. The bounding-box extents give the protein's footprint along x, y, z in Å.

Solvent accessibility: the surface area of each residue that a 1.4 Å water probe can touch, in Å². When only backbone atoms are present the absolute values are lower than full-atom SASA (side chains contribute most of the area) and are flagged as backbone-only.

Plot images: a contact map (which residues are close in 3D, as an N×N binary image), a Ramachandran scatter (backbone torsion angles, revealing secondary-structure composition at a glance), and — for AlphaFold structures — a PAE heatmap (pairwise prediction confidence).

— Structural neighborhood —

Foldseek's 3Di representat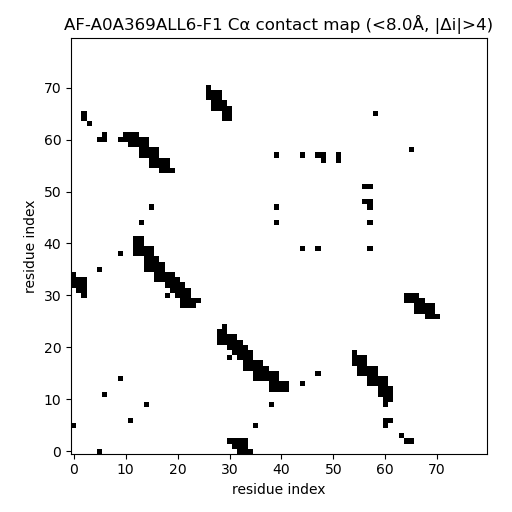ion compresses backbone geometry into a per-residue letter drawn from a learned twenty-state alphabet. It captures the tertiary interaction pattern around each residue — which residues are packed against it in space, regardless of where they are in sequence.

Structural nearest neighbors (via Foldseek easy-search vs the PDB). Reported per hit: target PDB id, E-value, and alignment TM-score. A TM-score above ~0.5 is the conventional threshold for 'same fold'.

— Confidence and disorder —

pLDDT (predicted Local Distance Difference Test) is AlphaFold's per-residue confidence score, ranging from 0 to 100. Values above 90 indicate high confidence (typically well-packed cores); 70–90 is confident; 50–70 low confidence; below 50 usually means the region is disordered or the prediction is unreliable there. AlphaFold stores pLD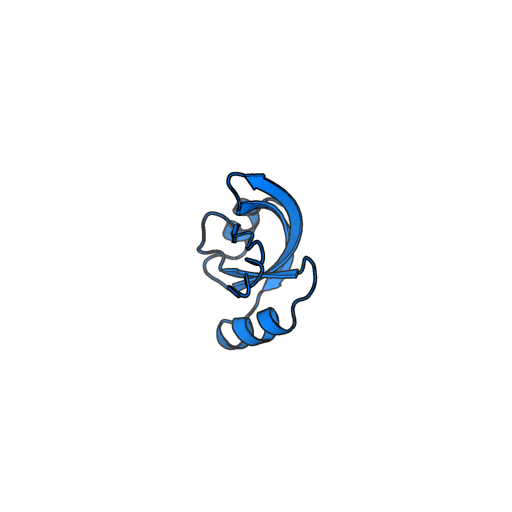DT in the mmCIF B-factor column.

For experimental (PDB) structures, the B-factor (temperature factor) quantifies the positional spread of each atom in the crystal — a combination of thermal vibration and static disorder — in units of Å². High B-factors mark flexible loops or poorly resolved regions; low B-factors mark the rigid, well-ordered core.

Predicted Aligned Error (PAE) is an AlphaFold confidence matrix: entry (i, j) is the expected error in the position of residue j, in ångströms, when the prediction is superimposed on the true structure at residue i. Low PAE within a bloc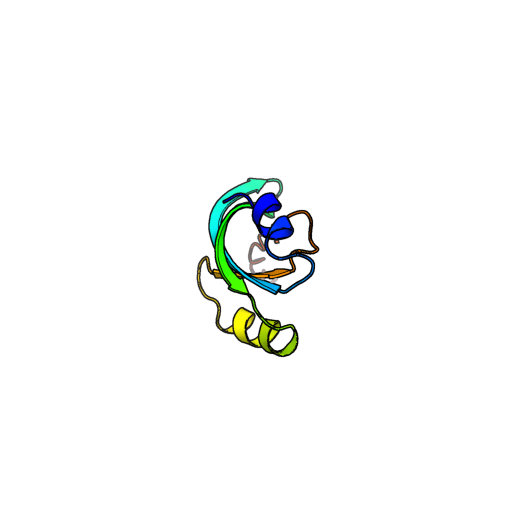k of residues means that block is internally rigid and well-predicted; high PAE between two blocks means their relative placement is uncertain even if each block individually is confident.